Protein AF-A0A364XXZ8-F1 (afdb_monomer)
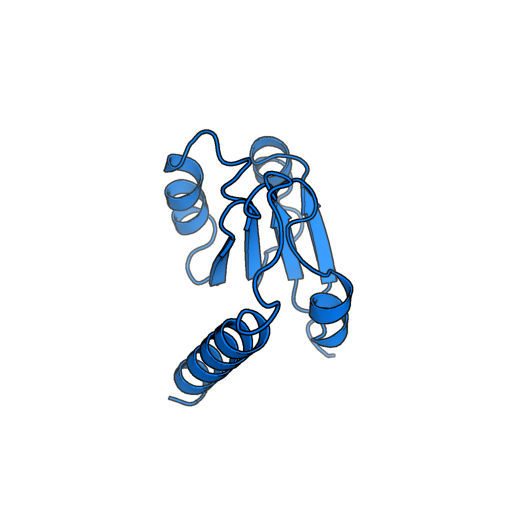
Sequence (109 aa):
MSDVKVAWIIGTNPVSQRRIRERGYKIRLFKSDRQMMNSFDEYPDLIIFSEAEIKDFTILFKIREFFPGVVILSLPPEPVEVKSTVQVLKPLAESMDRLIDAIRKIEDE

Foldseek 3Di:
DPDQAEEEEEADCLDDPVVCVVVRYDYDYHNHLVRVVVDPPDQHQEYEYEPVRCPDPCSVVVCCVVRPPHHYHYDYHDPPPPPDDDDDDDDPVVVVVVVVVVVVVVVVD

Nearest PDB structures (foldseek):
  5knb-assembly1_H  TM=5.007E-01  e=1.328E-02  Enterococcus hirae ATCC 9790
  7vw7-assembly1_H  TM=4.378E-01  e=4.080E-02  Enterococcus hirae
  2j9r-assembly1_A  TM=4.862E-01  e=3.376E-01  Bacillus anthra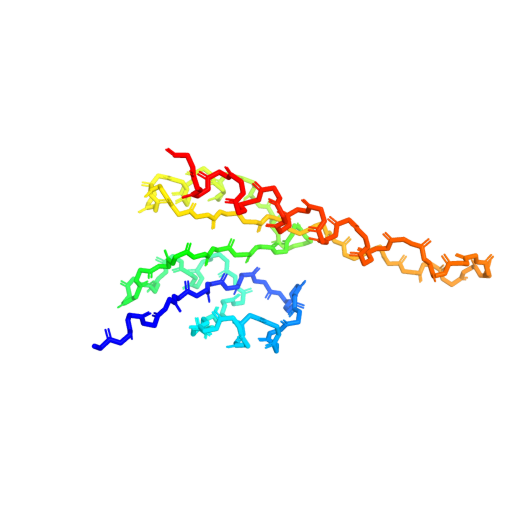cis str. Sterne
  6ac6-assembly2_A  TM=4.034E-01  e=3.852E-01  Mycolicibacterium smegmatis MC2 155
  2ja1-assembly1_A  TM=4.353E-01  e=3.187E+00  Bacillus cereus

Organism: NCBI:txid2059302

Radius of gyration: 15.6 Å; Cα contacts (8 Å, |Δi|>4): 115; chains: 1; bounding box: 39×39×35 Å

Secondary structure (DSSP, 8-state):
-----EEEEESS--S-HHHHHHTTPEEEEESSHHHHTT--SS--SEEEEETTT-S-THHHHHHHHHSTT-EEEEEPPPP-----------SHHHHHHHHHHHHHHHH--

Solvent-accessible surface area (backbone atoms only — not comparable to full-atom values): 6828 Å² total; per-residue (Å²): 131,83,83,70,42,29,31,36,36,36,31,85,77,76,61,71,62,64,62,47,42,76,71,54,31,48,79,45,82,22,85,34,70,73,57,45,79,72,55,79,92,64,81,58,56,32,38,36,37,29,51,73,66,56,87,54,75,65,54,60,55,52,47,48,69,78,41,69,92,43,49,74,45,80,36,76,56,77,77,79,79,70,92,69,81,88,82,78,98,74,68,71,68,63,58,52,54,54,53,54,54,54,53,52,62,66,74,77,111

Mean predicted aligned error: 13.55 Å

Structure (mmCIF, N/CA/C/O backbone):
data_AF-A0A364XXZ8-F1
#
_entry.id   AF-A0A364XXZ8-F1
#
loop_
_atom_site.group_PDB
_atom_site.id
_atom_site.type_symbol
_atom_site.label_atom_id
_atom_site.label_alt_id
_atom_site.label_comp_id
_atom_site.label_asym_id
_atom_site.label_entity_id
_atom_site.label_seq_id
_atom_site.pdbx_PDB_ins_code
_atom_site.Cartn_x
_atom_site.Cartn_y
_atom_site.Cartn_z
_atom_site.occupancy
_atom_site.B_iso_or_equiv
_atom_site.auth_seq_id
_atom_site.auth_comp_id
_atom_site.auth_asym_id
_atom_site.auth_atom_id
_atom_site.pdbx_PDB_model_num
ATOM 1 N N . MET A 1 1 ? -16.819 1.334 19.080 1.00 42.59 1 MET A N 1
ATOM 2 C CA . MET A 1 1 ? -16.802 0.882 17.675 1.00 42.59 1 MET A CA 1
ATOM 3 C C . MET A 1 1 ? -15.356 0.935 17.243 1.00 42.59 1 MET A C 1
ATOM 5 O O . MET A 1 1 ? -14.783 2.009 17.312 1.00 42.59 1 MET A O 1
ATOM 9 N N . SER A 1 2 ? -14.731 -0.206 16.964 1.00 53.84 2 SER A N 1
ATOM 10 C CA . SER A 1 2 ? -13.337 -0.217 16.518 1.00 53.84 2 SER A CA 1
ATOM 11 C C . SER A 1 2 ? -13.304 0.299 15.085 1.00 53.84 2 SER A C 1
ATOM 13 O O . SER A 1 2 ? -13.896 -0.342 14.217 1.00 53.84 2 SER A O 1
ATOM 15 N N . ASP A 1 3 ? -12.680 1.454 14.857 1.00 71.38 3 ASP A N 1
ATOM 16 C CA . ASP A 1 3 ? -12.418 1.938 13.502 1.00 71.38 3 ASP A CA 1
ATOM 17 C C . ASP A 1 3 ? -11.582 0.883 12.779 1.00 71.38 3 ASP A C 1
ATOM 19 O O . ASP A 1 3 ? -10.476 0.529 13.200 1.00 71.38 3 ASP A O 1
ATOM 23 N N . VAL A 1 4 ? -12.164 0.290 11.741 1.00 81.38 4 VAL A N 1
ATOM 24 C CA . VAL A 1 4 ? -11.488 -0.732 10.949 1.00 81.38 4 VAL A CA 1
ATOM 25 C C . VAL A 1 4 ? -10.544 -0.004 10.007 1.00 81.38 4 VAL A C 1
ATOM 27 O O . VAL A 1 4 ? -10.996 0.588 9.029 1.00 81.38 4 VAL A O 1
ATOM 30 N N . LYS A 1 5 ? -9.242 -0.075 10.295 1.00 87.88 5 LYS A N 1
ATOM 31 C CA . LYS A 1 5 ? -8.211 0.533 9.451 1.00 87.88 5 LYS A CA 1
ATOM 32 C C . LYS A 1 5 ? -8.238 -0.063 8.043 1.00 87.88 5 LYS A C 1
ATOM 34 O O . LYS A 1 5 ? -8.484 -1.260 7.872 1.00 87.88 5 LYS A O 1
ATOM 39 N N . VAL A 1 6 ? -7.956 0.732 7.022 1.00 89.62 6 VAL A N 1
ATOM 40 C CA . VAL A 1 6 ? -7.996 0.323 5.615 1.00 89.62 6 VAL A CA 1
ATOM 41 C C . VAL A 1 6 ? -6.582 0.270 5.043 1.00 89.62 6 VAL A C 1
ATOM 43 O O . VAL A 1 6 ? -5.842 1.248 5.062 1.00 89.62 6 VAL A O 1
ATOM 46 N N . ALA A 1 7 ? -6.206 -0.890 4.507 1.00 89.06 7 ALA A N 1
ATOM 47 C CA . ALA A 1 7 ? -4.951 -1.100 3.799 1.00 89.06 7 ALA A CA 1
ATOM 48 C C . ALA A 1 7 ? -5.209 -1.254 2.298 1.00 89.06 7 ALA A C 1
ATOM 50 O O . ALA A 1 7 ? -5.897 -2.181 1.856 1.00 89.06 7 ALA A O 1
ATOM 51 N N . TRP A 1 8 ? -4.631 -0.364 1.504 1.00 89.44 8 TRP A N 1
ATOM 52 C CA . TRP A 1 8 ? -4.624 -0.443 0.051 1.00 89.44 8 TRP A CA 1
ATOM 53 C C . TRP A 1 8 ? -3.378 -1.177 -0.419 1.00 89.44 8 TRP A C 1
ATOM 55 O O . TRP A 1 8 ? -2.264 -0.848 -0.029 1.00 89.44 8 TRP A O 1
ATOM 65 N N . ILE A 1 9 ? -3.562 -2.179 -1.268 1.00 87.00 9 ILE A N 1
ATOM 66 C CA . ILE A 1 9 ? -2.477 -2.934 -1.886 1.00 87.00 9 ILE A CA 1
ATOM 67 C C . ILE A 1 9 ? -2.579 -2.727 -3.387 1.00 87.00 9 ILE A C 1
ATOM 69 O O . ILE A 1 9 ? -3.602 -3.052 -3.996 1.00 87.00 9 ILE A O 1
ATOM 73 N N . ILE A 1 10 ? -1.525 -2.177 -3.974 1.00 83.62 10 ILE A N 1
ATOM 74 C CA . ILE A 1 10 ? -1.486 -1.785 -5.378 1.00 83.62 10 ILE A CA 1
ATOM 75 C C . ILE A 1 10 ? -0.433 -2.637 -6.089 1.00 83.62 10 ILE A C 1
ATOM 77 O O . ILE A 1 10 ? 0.756 -2.600 -5.764 1.00 83.62 10 ILE A O 1
ATOM 81 N N . GLY A 1 11 ? -0.914 -3.418 -7.054 1.00 75.94 11 GLY A N 1
ATOM 82 C CA . GLY A 1 11 ? -0.144 -4.340 -7.884 1.00 75.94 11 GLY A CA 1
ATOM 83 C C . GLY A 1 11 ? -0.397 -5.826 -7.592 1.00 75.94 11 GLY A C 1
ATOM 84 O O . GLY A 1 11 ? -1.234 -6.184 -6.752 1.00 75.94 11 GLY A O 1
ATOM 85 N N . THR A 1 12 ? 0.296 -6.724 -8.300 1.00 67.19 12 THR A N 1
ATOM 86 C CA . THR A 1 12 ? 0.181 -8.175 -8.091 1.00 67.19 12 THR A CA 1
ATOM 87 C C . THR A 1 12 ? 0.780 -8.604 -6.754 1.00 67.19 12 THR A C 1
ATOM 89 O O . THR A 1 12 ? 1.984 -8.672 -6.549 1.00 67.19 12 THR A O 1
ATOM 92 N N . ASN A 1 13 ? -0.141 -8.858 -5.824 1.00 64.81 13 ASN A N 1
ATOM 93 C CA . ASN A 1 13 ? 0.001 -9.520 -4.526 1.00 64.81 13 ASN A CA 1
ATOM 94 C C . ASN A 1 13 ? 1.389 -9.449 -3.837 1.00 64.81 13 ASN A C 1
ATOM 96 O O . ASN A 1 13 ? 1.961 -10.491 -3.522 1.00 64.81 13 ASN A O 1
ATOM 100 N N . PRO A 1 14 ? 1.901 -8.244 -3.527 1.00 60.81 14 PRO A N 1
ATOM 101 C CA . PRO A 1 14 ? 3.251 -8.061 -2.992 1.00 60.81 14 PRO A CA 1
ATOM 102 C C . PRO A 1 14 ? 3.416 -8.466 -1.516 1.00 60.81 14 PRO A C 1
ATOM 104 O O . PRO A 1 14 ? 4.524 -8.431 -0.992 1.00 60.81 14 PRO A O 1
ATOM 107 N N . VAL A 1 15 ? 2.333 -8.824 -0.805 1.00 66.44 15 VAL A N 1
ATOM 108 C CA . VAL A 1 15 ? 2.373 -9.128 0.640 1.00 66.44 15 VAL A CA 1
ATOM 109 C C . VAL A 1 15 ? 1.387 -10.218 1.026 1.00 66.44 15 VAL A C 1
ATOM 111 O O . VAL A 1 15 ? 0.284 -10.319 0.489 1.00 66.44 15 VAL A O 1
ATOM 114 N N . SER A 1 16 ? 1.741 -10.971 2.069 1.00 72.75 16 SER A N 1
ATOM 115 C CA . SER A 1 16 ? 0.816 -11.836 2.799 1.00 72.75 16 SER A CA 1
ATOM 116 C C . SER A 1 16 ? -0.377 -11.049 3.362 1.00 72.75 16 SER A C 1
ATOM 118 O O . SER A 1 16 ? -0.338 -10.506 4.469 1.00 72.75 16 SER A O 1
ATOM 120 N N . GLN A 1 17 ? -1.483 -11.047 2.613 1.00 79.94 17 GLN A N 1
ATOM 121 C CA . GLN A 1 17 ? -2.769 -10.458 3.010 1.00 79.94 17 GLN A CA 1
ATOM 122 C C . GLN A 1 17 ? -3.263 -10.973 4.369 1.00 79.94 17 GLN A C 1
ATOM 124 O O . GLN A 1 17 ? -3.980 -10.280 5.085 1.00 79.94 17 GLN A O 1
ATOM 129 N N . ARG A 1 18 ? -2.875 -12.198 4.739 1.00 78.38 18 ARG A N 1
ATOM 130 C CA . ARG A 1 18 ? -3.229 -12.807 6.021 1.00 78.38 18 ARG A CA 1
ATOM 131 C C . ARG A 1 18 ? -2.726 -11.973 7.200 1.00 78.38 18 ARG A C 1
ATOM 133 O O . ARG A 1 18 ? -3.517 -11.650 8.078 1.00 78.38 18 ARG A O 1
ATOM 140 N N . ARG A 1 19 ? -1.455 -11.562 7.176 1.00 78.06 19 ARG A N 1
ATOM 141 C CA . ARG A 1 19 ? -0.840 -10.781 8.263 1.00 78.06 19 ARG A CA 1
ATOM 142 C C . ARG A 1 19 ? -1.472 -9.399 8.413 1.00 78.06 19 ARG A C 1
ATOM 144 O O . ARG A 1 19 ? -1.649 -8.921 9.525 1.00 78.06 19 ARG A O 1
ATOM 151 N N . ILE A 1 20 ? -1.842 -8.773 7.297 1.00 82.69 20 ILE A N 1
ATOM 152 C CA . ILE A 1 20 ? -2.501 -7.460 7.290 1.00 82.69 20 ILE A CA 1
ATOM 153 C C . ILE A 1 20 ? -3.902 -7.564 7.921 1.00 82.69 20 ILE A C 1
ATOM 155 O O . ILE A 1 20 ? -4.250 -6.759 8.783 1.00 82.69 20 ILE A O 1
ATOM 159 N N . ARG A 1 21 ? -4.674 -8.609 7.585 1.00 84.19 21 ARG A N 1
ATOM 160 C CA . ARG A 1 21 ? -5.983 -8.869 8.215 1.00 84.19 21 ARG A CA 1
ATOM 161 C C . ARG A 1 21 ? -5.867 -9.189 9.706 1.00 84.19 21 ARG A C 1
ATOM 163 O O . ARG A 1 21 ? -6.659 -8.682 10.489 1.00 84.19 21 ARG A O 1
ATOM 170 N N . GLU A 1 22 ? -4.874 -9.986 10.107 1.00 84.88 22 GLU A N 1
ATOM 171 C CA . GLU A 1 22 ? -4.603 -10.312 11.521 1.00 84.88 22 GLU A CA 1
ATOM 172 C C . GLU A 1 22 ? -4.273 -9.062 12.360 1.00 84.88 22 GLU A C 1
ATOM 174 O O . GLU A 1 22 ? -4.504 -9.048 13.566 1.00 84.88 22 GLU A O 1
ATOM 179 N N . ARG A 1 23 ? -3.792 -7.986 11.725 1.00 82.19 23 ARG A N 1
ATOM 180 C CA . ARG A 1 23 ? -3.537 -6.679 12.352 1.00 82.19 23 ARG A CA 1
ATOM 181 C C . ARG A 1 23 ? -4.768 -5.763 12.397 1.00 82.19 23 ARG A C 1
ATOM 183 O O . ARG A 1 23 ? -4.643 -4.621 12.825 1.00 82.19 23 ARG A O 1
ATOM 190 N N . GLY A 1 24 ? -5.937 -6.242 11.970 1.00 86.75 24 GLY A N 1
ATOM 191 C CA . GLY A 1 24 ? -7.194 -5.491 12.011 1.00 86.75 24 GLY A CA 1
ATOM 192 C C . GLY A 1 24 ? -7.457 -4.612 10.788 1.00 86.75 24 GLY A C 1
ATOM 193 O O . GLY A 1 24 ? -8.389 -3.813 10.820 1.00 86.75 24 GLY A O 1
ATOM 194 N N . TYR A 1 25 ? -6.678 -4.759 9.710 1.00 87.31 25 TYR A N 1
ATOM 195 C CA . TYR A 1 25 ? -6.892 -3.985 8.490 1.00 87.31 25 TYR A CA 1
ATOM 196 C C . TYR A 1 25 ? -7.881 -4.666 7.538 1.00 87.31 25 TYR A C 1
ATOM 198 O O . TYR A 1 25 ? -7.769 -5.855 7.214 1.00 87.31 25 TYR A O 1
ATOM 206 N N . LYS A 1 26 ? -8.801 -3.874 6.990 1.00 89.75 26 LYS A N 1
ATOM 207 C CA . LYS A 1 26 ? -9.574 -4.210 5.795 1.00 89.75 26 LYS A CA 1
ATOM 208 C C . LYS A 1 26 ? -8.704 -3.987 4.56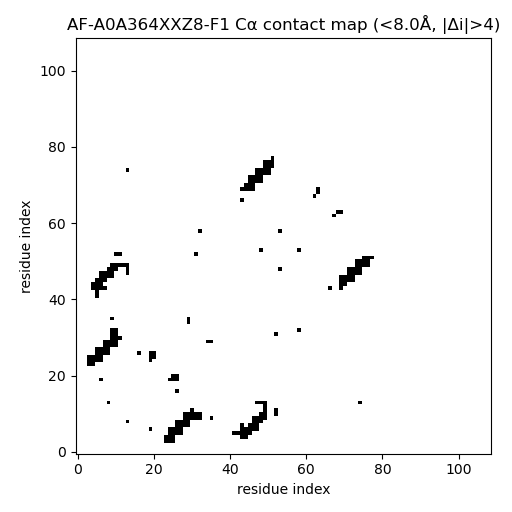4 1.00 89.75 26 LYS A C 1
ATOM 210 O O . LYS A 1 26 ? -8.128 -2.922 4.392 1.00 89.75 26 LYS A O 1
ATOM 215 N N . ILE A 1 27 ? -8.624 -4.986 3.691 1.00 87.81 27 ILE A N 1
ATOM 216 C CA . ILE A 1 27 ? -7.759 -4.930 2.506 1.00 87.81 27 ILE A CA 1
ATOM 217 C C . ILE A 1 27 ? -8.558 -4.528 1.271 1.00 87.81 27 ILE A C 1
ATOM 219 O O . ILE A 1 27 ? -9.577 -5.152 0.961 1.00 87.81 27 ILE A O 1
ATOM 223 N N . ARG A 1 28 ? -8.036 -3.559 0.517 1.00 87.25 28 ARG A N 1
ATOM 224 C CA . ARG A 1 28 ? -8.457 -3.232 -0.849 1.00 87.25 28 ARG A CA 1
ATOM 225 C C . ARG A 1 28 ? -7.319 -3.523 -1.816 1.00 87.25 28 ARG A C 1
ATOM 227 O O . ARG A 1 28 ? -6.193 -3.094 -1.598 1.00 87.25 28 ARG A O 1
ATOM 234 N N . LEU A 1 29 ? -7.621 -4.282 -2.865 1.00 85.62 29 LEU A N 1
ATOM 235 C CA . LEU A 1 29 ? -6.656 -4.657 -3.892 1.00 85.62 29 LEU A CA 1
ATOM 236 C C . LEU A 1 29 ? -6.922 -3.841 -5.151 1.00 85.62 29 LEU A C 1
ATOM 238 O O . LEU A 1 29 ? -8.035 -3.868 -5.677 1.00 85.62 29 LEU A O 1
ATOM 242 N N . PHE A 1 30 ? -5.887 -3.197 -5.669 1.00 84.38 30 PHE A N 1
ATOM 243 C CA . PHE A 1 30 ? -5.923 -2.490 -6.938 1.00 84.38 30 PHE A CA 1
ATOM 244 C C . PHE A 1 30 ? -4.912 -3.122 -7.881 1.00 84.38 30 PHE A C 1
ATOM 246 O O . PHE A 1 30 ? -3.735 -3.247 -7.555 1.00 84.38 30 PHE A O 1
ATOM 253 N N . LYS A 1 31 ? -5.359 -3.517 -9.075 1.00 76.19 31 LYS A N 1
ATOM 254 C CA . LYS A 1 31 ? -4.468 -4.133 -10.073 1.00 76.19 31 LYS A CA 1
ATOM 255 C C . LYS A 1 31 ? -3.507 -3.130 -10.712 1.00 76.19 31 LYS A C 1
ATOM 257 O O . LYS A 1 31 ? -2.579 -3.529 -11.396 1.00 76.19 31 LYS A O 1
ATOM 262 N N . SER A 1 32 ? -3.786 -1.837 -10.570 1.00 73.38 32 SER A N 1
ATOM 263 C CA . SER A 1 32 ? -2.955 -0.751 -11.083 1.00 73.38 32 SER A CA 1
ATOM 264 C C . SER A 1 32 ? -3.220 0.525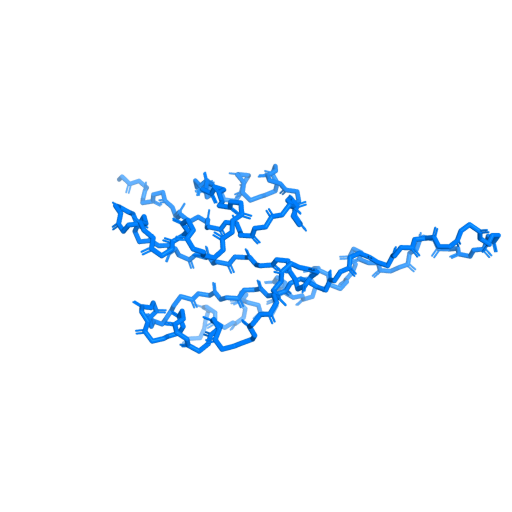 -10.297 1.00 73.38 32 SER A C 1
ATOM 266 O O . SER A 1 32 ? -4.295 0.705 -9.718 1.00 73.38 32 SER A O 1
ATOM 268 N N . ASP A 1 33 ? -2.256 1.431 -10.352 1.00 72.19 33 ASP A N 1
ATOM 269 C CA . ASP A 1 33 ? -2.359 2.812 -9.898 1.00 72.19 33 ASP A CA 1
ATOM 270 C C . ASP A 1 33 ? -3.586 3.540 -10.474 1.00 72.19 33 ASP A C 1
ATOM 272 O O . ASP A 1 33 ? -4.309 4.212 -9.744 1.00 72.19 33 ASP A O 1
ATOM 276 N N . ARG A 1 34 ? -3.901 3.338 -11.760 1.00 73.81 34 ARG A N 1
ATOM 277 C CA . ARG A 1 34 ? -5.083 3.942 -12.399 1.00 73.81 34 ARG A CA 1
ATOM 278 C C . ARG A 1 34 ? -6.402 3.494 -11.781 1.00 73.81 34 ARG A C 1
ATOM 280 O O . ARG A 1 34 ? -7.330 4.287 -11.701 1.00 73.81 34 ARG A O 1
ATOM 287 N N . GLN A 1 35 ? -6.508 2.226 -11.381 1.00 73.75 35 GLN A N 1
ATOM 288 C CA . GLN A 1 35 ? -7.714 1.738 -10.702 1.00 73.75 35 GLN A CA 1
ATOM 289 C C . GLN A 1 35 ? -7.847 2.341 -9.307 1.00 73.75 35 GLN A C 1
ATOM 291 O O . GLN A 1 35 ? -8.954 2.680 -8.905 1.00 73.75 35 GLN A O 1
ATOM 296 N N . MET A 1 36 ? -6.727 2.501 -8.603 1.00 77.19 36 MET A N 1
ATOM 297 C CA . MET A 1 36 ? -6.701 3.145 -7.294 1.00 77.19 36 MET A CA 1
ATOM 298 C C . MET A 1 36 ? -7.144 4.610 -7.377 1.00 77.19 36 MET A C 1
ATOM 300 O O . MET A 1 36 ? -8.036 5.008 -6.638 1.00 77.19 36 MET A O 1
ATOM 304 N N . MET A 1 37 ? -6.639 5.372 -8.352 1.00 71.69 37 MET A N 1
ATOM 305 C CA . MET A 1 37 ? -7.014 6.783 -8.543 1.00 71.69 37 MET A CA 1
ATOM 306 C C . MET A 1 37 ? -8.492 7.003 -8.895 1.00 71.69 37 MET A C 1
ATOM 308 O O . MET A 1 37 ? -8.948 8.136 -8.873 1.00 71.69 37 MET A O 1
ATOM 312 N N . ASN A 1 38 ? -9.244 5.955 -9.241 1.00 70.94 38 ASN A N 1
ATOM 313 C CA . ASN A 1 38 ? -10.679 6.049 -9.518 1.00 70.94 38 ASN A CA 1
ATOM 314 C C . ASN A 1 38 ? -11.547 5.602 -8.331 1.00 70.94 38 ASN A C 1
ATOM 316 O O . ASN A 1 38 ? -12.771 5.645 -8.429 1.00 70.94 38 ASN A O 1
ATOM 320 N N . SER A 1 39 ? -10.940 5.153 -7.229 1.00 67.69 39 SER A N 1
ATOM 321 C CA . SER A 1 39 ? -11.640 4.610 -6.066 1.00 67.69 39 SER A CA 1
ATOM 322 C C . SER A 1 39 ? -11.390 5.513 -4.858 1.00 67.69 39 SER A C 1
ATOM 324 O O . SER A 1 39 ? -10.438 5.314 -4.115 1.00 67.69 39 SER A O 1
ATOM 326 N N . PHE A 1 40 ? -12.255 6.510 -4.657 1.00 65.38 40 PHE A N 1
ATOM 327 C CA . PHE A 1 40 ? -12.180 7.447 -3.522 1.00 65.38 40 PHE A CA 1
ATOM 328 C C . PHE A 1 40 ? -13.183 7.140 -2.403 1.00 65.38 40 PHE A C 1
ATOM 330 O O . PHE A 1 40 ? -13.331 7.924 -1.471 1.00 65.38 40 PHE A O 1
ATOM 337 N N . ASP A 1 41 ? -13.878 6.004 -2.482 1.00 70.56 41 ASP A N 1
ATOM 338 C CA . ASP A 1 41 ? -14.978 5.691 -1.562 1.00 70.56 41 ASP A CA 1
ATOM 339 C C . ASP A 1 41 ? -14.510 5.382 -0.126 1.00 70.56 41 ASP A C 1
ATOM 341 O O . ASP A 1 41 ? -15.308 5.429 0.807 1.00 70.56 41 ASP A O 1
ATOM 345 N N . GLU A 1 42 ? -13.228 5.054 0.072 1.00 76.44 42 GLU A N 1
ATOM 346 C CA . GLU A 1 42 ? -12.633 4.751 1.381 1.00 76.44 42 GLU A CA 1
ATOM 347 C C . GLU A 1 42 ? -11.245 5.392 1.487 1.00 76.44 42 GLU A C 1
ATOM 349 O O . GLU A 1 42 ? -10.417 5.204 0.604 1.00 76.44 42 GLU A O 1
ATOM 354 N N . TYR A 1 43 ? -10.959 6.111 2.573 1.00 83.75 43 TYR A N 1
ATOM 355 C CA . TYR A 1 43 ? -9.626 6.674 2.810 1.00 83.75 43 TYR A CA 1
ATOM 356 C C . TYR A 1 43 ? -8.685 5.586 3.370 1.00 83.75 43 TY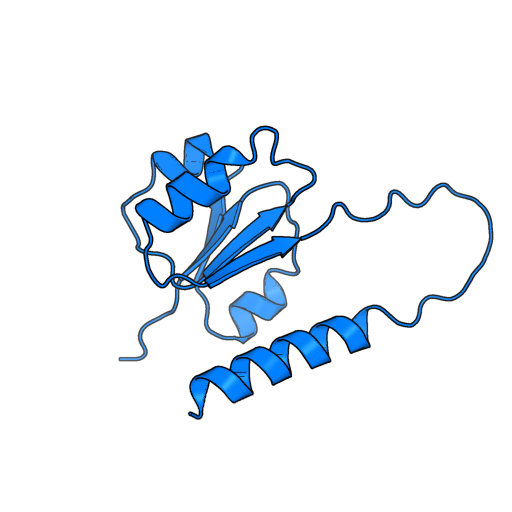R A C 1
ATOM 358 O O . TYR A 1 43 ? -9.079 4.890 4.308 1.00 83.75 43 TYR A O 1
ATOM 366 N N . PRO A 1 44 ? -7.477 5.382 2.812 1.00 87.94 44 PRO A N 1
ATOM 367 C CA . PRO A 1 44 ? -6.528 4.400 3.328 1.00 87.94 44 PRO A CA 1
ATOM 368 C C . PRO A 1 44 ? -5.772 4.910 4.560 1.00 87.94 44 PRO A C 1
ATOM 370 O O . PRO A 1 44 ? -5.319 6.047 4.589 1.00 87.94 44 PRO A O 1
ATOM 373 N N . ASP A 1 45 ? -5.531 4.031 5.530 1.00 87.75 45 ASP A N 1
ATOM 374 C CA . ASP A 1 45 ? -4.571 4.249 6.624 1.00 87.75 45 ASP A CA 1
ATOM 375 C C . ASP A 1 45 ? -3.159 3.785 6.241 1.00 87.75 45 ASP A C 1
ATOM 377 O O . ASP A 1 45 ? -2.152 4.262 6.765 1.00 87.75 45 ASP A O 1
ATOM 381 N N . LEU A 1 46 ? -3.087 2.822 5.321 1.00 86.88 46 LEU A N 1
ATOM 382 C CA . LEU A 1 46 ? -1.855 2.204 4.859 1.00 86.88 46 LEU A CA 1
ATOM 383 C C . LEU A 1 46 ? -1.945 1.948 3.360 1.00 86.88 46 LEU A C 1
ATOM 385 O O . LEU A 1 46 ? -2.922 1.368 2.886 1.00 86.88 46 LEU A O 1
ATOM 389 N N . ILE A 1 47 ? -0.899 2.302 2.620 1.00 87.62 47 ILE A N 1
ATOM 390 C CA . ILE A 1 47 ? -0.789 1.972 1.203 1.00 87.62 47 ILE A CA 1
ATOM 391 C C . ILE A 1 47 ? 0.495 1.188 0.957 1.00 87.62 47 ILE A C 1
ATOM 393 O O . ILE A 1 47 ? 1.582 1.599 1.354 1.00 87.62 47 ILE A O 1
ATOM 397 N N . ILE A 1 48 ? 0.362 0.047 0.292 1.00 86.38 48 ILE A N 1
ATOM 398 C CA . ILE A 1 48 ? 1.454 -0.861 -0.035 1.00 86.38 48 ILE A CA 1
ATOM 399 C C . ILE A 1 48 ? 1.561 -0.998 -1.553 1.00 86.38 48 ILE A C 1
ATOM 401 O O . ILE A 1 48 ? 0.577 -1.330 -2.219 1.00 86.38 48 ILE A O 1
ATOM 405 N N . PHE A 1 49 ? 2.768 -0.820 -2.085 1.00 82.69 49 PHE A N 1
ATOM 406 C CA . PHE A 1 49 ? 3.063 -0.932 -3.511 1.00 82.69 49 PHE A CA 1
ATOM 407 C C . PHE A 1 49 ? 4.085 -2.015 -3.808 1.00 82.69 49 PHE A C 1
ATOM 409 O O . PHE A 1 49 ? 5.072 -2.152 -3.091 1.00 82.69 49 PHE A O 1
ATOM 416 N N . SER A 1 50 ? 3.890 -2.706 -4.928 1.00 77.75 50 SER A N 1
ATOM 417 C CA . SER A 1 50 ? 4.946 -3.490 -5.569 1.00 77.75 50 SER A CA 1
ATOM 418 C C . SER A 1 50 ? 5.778 -2.591 -6.487 1.00 77.75 50 SER A C 1
ATOM 420 O O . SER A 1 50 ? 5.269 -2.122 -7.507 1.00 77.75 50 SER A O 1
ATOM 422 N N . GLU A 1 51 ? 7.056 -2.364 -6.179 1.00 72.50 51 GLU A N 1
ATOM 423 C CA . GLU A 1 51 ? 7.969 -1.618 -7.062 1.00 72.50 51 GLU A CA 1
ATOM 424 C C . GLU A 1 51 ? 8.131 -2.298 -8.426 1.00 72.50 51 GLU A C 1
ATOM 426 O O . GLU A 1 51 ? 8.340 -1.616 -9.425 1.00 72.50 51 GLU A O 1
ATOM 431 N N . ALA A 1 52 ? 7.939 -3.621 -8.496 1.00 68.38 52 ALA A N 1
ATOM 432 C CA . ALA A 1 52 ? 7.948 -4.387 -9.743 1.00 68.38 52 ALA A CA 1
ATOM 433 C C . ALA A 1 52 ? 6.925 -3.884 -10.779 1.00 68.38 52 ALA A C 1
ATOM 435 O O . ALA A 1 52 ? 7.099 -4.089 -11.980 1.00 68.38 52 ALA A O 1
ATOM 436 N N . GLU A 1 53 ? 5.842 -3.252 -10.320 1.00 67.44 53 GLU A N 1
ATOM 437 C CA . GLU A 1 53 ? 4.725 -2.828 -11.166 1.00 67.44 53 GLU A CA 1
ATOM 438 C C . GLU A 1 53 ? 4.569 -1.310 -11.262 1.00 67.44 53 GLU A C 1
ATOM 440 O O . GLU A 1 53 ? 3.780 -0.819 -12.076 1.00 67.44 53 GLU A O 1
ATOM 445 N N . ILE A 1 54 ? 5.351 -0.554 -10.488 1.00 66.50 54 ILE A N 1
ATOM 446 C CA . ILE A 1 54 ? 5.405 0.900 -10.608 1.00 66.50 54 ILE A CA 1
ATOM 447 C C . ILE A 1 54 ? 6.236 1.245 -11.845 1.00 66.50 54 ILE A C 1
ATOM 449 O O . ILE A 1 54 ? 7.462 1.278 -11.823 1.00 66.50 54 ILE A O 1
ATOM 453 N N . LYS A 1 55 ? 5.546 1.531 -12.952 1.00 66.94 55 LYS A N 1
ATOM 454 C CA . LYS A 1 55 ? 6.178 2.052 -14.178 1.00 66.94 55 LYS A CA 1
ATOM 455 C C . LYS A 1 55 ? 6.513 3.539 -14.087 1.00 66.94 55 LYS A C 1
ATOM 457 O O . LYS A 1 55 ? 7.351 4.022 -14.841 1.00 66.94 55 LYS A O 1
ATOM 462 N N . ASP A 1 56 ? 5.835 4.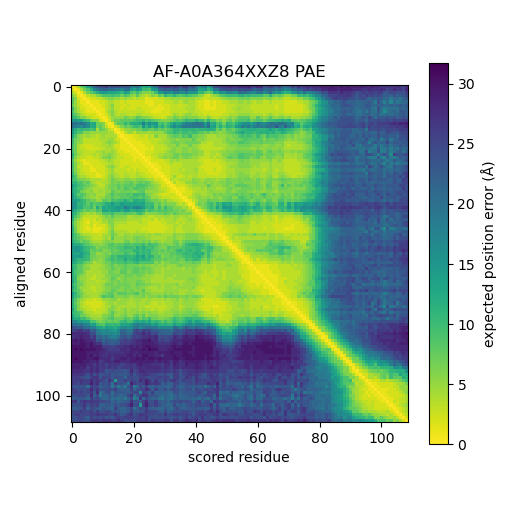254 -13.195 1.00 72.75 56 ASP A N 1
ATOM 463 C CA . ASP A 1 56 ? 5.942 5.698 -13.038 1.00 72.75 56 ASP A CA 1
ATOM 464 C C . ASP A 1 56 ? 6.079 6.055 -11.555 1.00 72.75 56 ASP A C 1
ATOM 466 O O . ASP A 1 56 ? 5.104 6.065 -10.805 1.00 72.75 56 ASP A O 1
ATOM 470 N N . PHE A 1 57 ? 7.302 6.371 -11.131 1.00 71.81 57 PHE A N 1
ATOM 471 C CA . PHE A 1 57 ? 7.598 6.768 -9.753 1.00 71.81 57 PHE A CA 1
ATOM 472 C C . PHE A 1 57 ? 6.948 8.100 -9.350 1.00 71.81 57 PHE A C 1
ATOM 474 O O . PHE A 1 57 ? 6.837 8.380 -8.155 1.00 71.81 57 PHE A O 1
ATOM 481 N N . THR A 1 58 ? 6.449 8.904 -10.301 1.00 78.69 58 THR A N 1
ATOM 482 C CA . THR A 1 58 ? 5.690 10.123 -9.971 1.00 78.69 58 THR A CA 1
ATOM 483 C C . THR A 1 58 ? 4.389 9.812 -9.235 1.00 78.69 58 THR A C 1
ATOM 485 O O . THR A 1 58 ? 3.856 10.671 -8.530 1.00 78.69 58 THR A O 1
ATOM 488 N N . ILE A 1 59 ? 3.902 8.570 -9.321 1.00 77.44 59 ILE A N 1
ATOM 489 C CA . ILE A 1 59 ? 2.714 8.125 -8.600 1.00 77.44 59 ILE A CA 1
ATOM 490 C C . ILE A 1 59 ? 2.876 8.251 -7.081 1.00 77.44 59 ILE A C 1
ATOM 492 O O . ILE A 1 59 ? 1.928 8.630 -6.403 1.00 77.44 59 ILE A O 1
ATOM 496 N N . LEU A 1 60 ? 4.078 8.025 -6.541 1.00 76.69 60 LEU A N 1
ATOM 497 C CA . LEU A 1 60 ? 4.337 8.141 -5.103 1.00 76.69 60 LEU A CA 1
ATOM 498 C C . LEU A 1 60 ? 4.184 9.588 -4.620 1.00 76.69 60 LEU A C 1
ATOM 500 O O . LEU A 1 60 ? 3.660 9.819 -3.531 1.00 76.69 60 LEU A O 1
ATOM 504 N N . PHE A 1 61 ? 4.591 10.559 -5.443 1.00 80.88 61 PHE A N 1
ATOM 505 C CA . PHE A 1 61 ? 4.404 11.980 -5.151 1.00 80.88 61 PHE A CA 1
ATOM 506 C C . PHE A 1 61 ? 2.924 12.348 -5.156 1.00 80.88 61 PHE A C 1
ATOM 508 O O . PHE A 1 61 ? 2.441 12.906 -4.177 1.00 80.88 61 PHE A O 1
ATOM 515 N N . LYS A 1 62 ? 2.187 11.939 -6.196 1.00 81.06 62 LYS A N 1
ATOM 516 C CA . LYS A 1 62 ? 0.738 12.175 -6.281 1.00 81.06 62 LYS A CA 1
ATOM 517 C C . LYS A 1 62 ? 0.007 11.592 -5.077 1.00 81.06 62 LYS A C 1
ATOM 519 O O . LYS A 1 62 ? -0.856 12.235 -4.504 1.00 81.06 62 LYS A O 1
ATOM 524 N N . ILE A 1 63 ? 0.367 10.385 -4.655 1.00 80.19 63 ILE A N 1
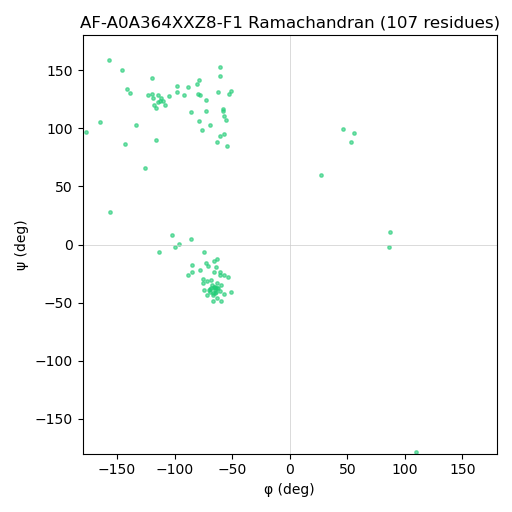ATOM 525 C CA . ILE A 1 63 ? -0.280 9.725 -3.518 1.00 80.19 63 ILE A CA 1
ATOM 526 C C . ILE A 1 63 ? 0.031 10.440 -2.207 1.00 80.19 63 ILE A C 1
ATOM 528 O O . ILE A 1 63 ? -0.868 10.590 -1.390 1.00 80.19 63 ILE A O 1
ATOM 532 N N . ARG A 1 64 ? 1.252 10.956 -2.024 1.00 81.00 64 ARG A N 1
ATOM 533 C CA . ARG A 1 64 ? 1.559 11.831 -0.883 1.00 81.00 64 ARG A CA 1
ATOM 534 C C . ARG A 1 64 ? 0.771 13.141 -0.903 1.00 81.00 64 ARG A C 1
ATOM 536 O O . ARG A 1 64 ? 0.447 13.644 0.166 1.00 81.00 64 ARG A O 1
ATOM 543 N N . GLU A 1 65 ? 0.474 13.684 -2.082 1.00 82.44 65 GLU A N 1
ATOM 544 C CA . GLU A 1 65 ? -0.364 14.882 -2.222 1.00 82.44 65 GLU A CA 1
ATOM 545 C C . GLU A 1 65 ? -1.843 14.596 -1.927 1.00 82.44 65 GLU A C 1
ATOM 547 O O . GLU A 1 65 ? -2.481 15.374 -1.222 1.00 82.44 65 GLU A O 1
ATOM 552 N N . PHE A 1 66 ? -2.389 13.485 -2.433 1.00 81.94 66 PHE A N 1
ATOM 553 C CA . PHE A 1 66 ? -3.794 13.109 -2.229 1.00 81.94 66 PHE A CA 1
ATOM 554 C C . PHE A 1 66 ? -4.080 12.572 -0.826 1.00 81.94 66 PHE A C 1
ATOM 556 O O . PHE A 1 66 ? -5.174 12.779 -0.304 1.00 81.94 66 PHE A O 1
ATOM 563 N N . PHE A 1 67 ? -3.108 11.891 -0.223 1.00 84.12 67 PHE A N 1
ATOM 564 C CA . PHE A 1 67 ? -3.239 11.224 1.068 1.00 84.12 67 PHE A CA 1
ATOM 565 C C . PHE A 1 67 ? -2.147 11.697 2.039 1.00 84.12 67 PHE A C 1
ATOM 567 O O . PHE A 1 67 ? -1.261 10.920 2.421 1.00 84.12 67 PHE A O 1
ATOM 574 N N . PRO A 1 68 ? -2.168 12.981 2.441 1.00 79.50 68 PRO A N 1
ATOM 575 C CA . PRO A 1 68 ? -1.196 13.502 3.389 1.00 79.50 68 PRO A CA 1
ATOM 576 C C . PRO A 1 68 ? -1.339 12.774 4.734 1.00 79.50 68 PRO A C 1
ATOM 578 O O . PRO A 1 68 ? -2.439 12.614 5.258 1.00 79.50 68 PRO A O 1
ATOM 581 N N . GLY A 1 69 ? -0.216 12.309 5.286 1.00 81.12 69 GLY A N 1
ATOM 582 C CA . GLY A 1 69 ? -0.174 11.598 6.572 1.00 81.12 69 GLY A CA 1
ATOM 583 C C . GLY A 1 69 ? -0.428 10.087 6.505 1.00 81.12 69 GLY A C 1
ATOM 584 O O . GLY A 1 69 ? -0.319 9.420 7.529 1.00 81.12 69 GLY A O 1
ATOM 585 N N . VAL A 1 70 ? -0.712 9.526 5.326 1.00 86.31 70 VAL A N 1
ATOM 586 C CA . VAL A 1 70 ? -0.872 8.073 5.157 1.00 86.31 70 VAL A CA 1
ATOM 587 C C . VAL A 1 70 ? 0.485 7.381 5.057 1.00 86.31 70 VAL A C 1
ATOM 589 O O . VAL A 1 70 ? 1.397 7.849 4.370 1.00 86.31 70 VAL A O 1
ATOM 592 N N . VAL A 1 71 ? 0.621 6.233 5.726 1.00 85.19 71 VAL A N 1
ATOM 593 C CA . VAL A 1 71 ? 1.842 5.424 5.662 1.00 85.19 71 VAL A CA 1
ATOM 594 C C . VAL A 1 71 ? 1.921 4.744 4.299 1.00 85.19 71 VAL A C 1
ATOM 596 O O . VAL A 1 71 ? 1.016 4.011 3.900 1.00 85.19 71 VAL A O 1
ATOM 599 N N . ILE A 1 72 ? 3.026 4.969 3.589 1.00 86.12 72 ILE A N 1
ATOM 600 C CA . ILE A 1 72 ? 3.285 4.381 2.274 1.00 86.12 72 ILE A CA 1
ATOM 601 C C . ILE A 1 72 ? 4.476 3.433 2.384 1.00 86.12 72 ILE A C 1
ATOM 603 O O . ILE A 1 72 ? 5.571 3.853 2.757 1.00 86.12 72 ILE A O 1
ATOM 607 N N . LEU A 1 73 ? 4.268 2.168 2.026 1.00 83.00 73 LEU A N 1
ATO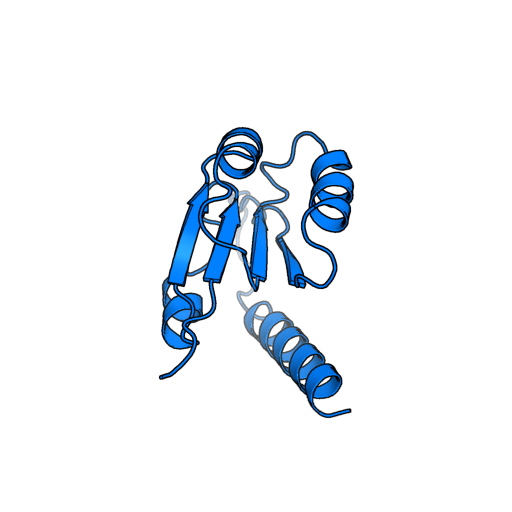M 608 C CA . LEU A 1 73 ? 5.302 1.141 1.960 1.00 83.00 73 LEU A CA 1
ATOM 609 C C . LEU A 1 73 ? 5.517 0.727 0.506 1.00 83.00 73 LEU A C 1
ATOM 611 O O . LEU A 1 73 ? 4.583 0.286 -0.165 1.00 83.00 73 LEU A O 1
ATOM 615 N N . SER A 1 74 ? 6.752 0.840 0.026 1.00 78.19 74 SER A N 1
ATOM 616 C CA . SER A 1 74 ? 7.167 0.235 -1.235 1.00 78.19 74 SER A CA 1
ATOM 617 C C . SER A 1 74 ? 7.869 -1.087 -0.950 1.00 78.19 74 SER A C 1
ATOM 619 O O . SER A 1 74 ? 8.642 -1.215 0.001 1.00 78.19 74 SER A O 1
ATOM 621 N N . LEU A 1 75 ? 7.539 -2.102 -1.738 1.00 77.00 75 LEU A N 1
ATOM 622 C CA . LEU A 1 75 ? 8.151 -3.414 -1.648 1.00 77.00 75 LEU A CA 1
ATOM 623 C C . LEU A 1 75 ? 8.987 -3.636 -2.893 1.00 77.00 75 LEU A C 1
ATOM 625 O O . LEU A 1 75 ? 8.446 -3.514 -3.998 1.00 77.00 75 LEU A O 1
ATOM 629 N N . PRO A 1 76 ? 10.275 -3.969 -2.732 1.00 69.31 76 PRO A N 1
ATOM 630 C CA . PRO A 1 76 ? 11.115 -4.268 -3.871 1.00 69.31 76 PRO A CA 1
ATOM 631 C C . PRO A 1 76 ? 10.537 -5.468 -4.634 1.00 69.31 76 PRO A C 1
ATOM 633 O O . PRO A 1 76 ? 9.868 -6.314 -4.028 1.00 69.31 76 PRO A O 1
ATOM 636 N N . PRO A 1 77 ? 10.789 -5.573 -5.951 1.00 64.75 77 PRO A N 1
ATOM 637 C CA . PRO A 1 77 ? 10.481 -6.791 -6.688 1.00 64.75 77 PRO A CA 1
ATOM 638 C C . PRO A 1 77 ? 11.092 -7.987 -5.952 1.00 64.75 77 PRO A C 1
ATOM 640 O O . PRO A 1 77 ? 12.265 -7.935 -5.571 1.00 64.75 77 PRO A O 1
ATOM 643 N N . GLU A 1 78 ? 10.315 -9.056 -5.742 1.00 63.41 78 GLU A N 1
ATOM 644 C CA . GLU A 1 78 ? 10.900 -10.309 -5.263 1.00 63.41 78 GLU A CA 1
ATOM 645 C C . GLU A 1 78 ? 12.064 -10.663 -6.199 1.00 63.41 78 GLU A C 1
ATOM 647 O O . GLU A 1 78 ? 11.895 -10.601 -7.426 1.00 63.41 78 GLU A O 1
ATOM 652 N N . PRO A 1 79 ? 13.262 -10.970 -5.666 1.00 52.47 79 PRO A N 1
ATOM 653 C CA . PRO A 1 79 ? 14.361 -11.391 -6.508 1.00 52.47 79 PRO A CA 1
ATOM 654 C C . PRO A 1 79 ? 13.878 -12.622 -7.261 1.00 52.47 79 PRO A C 1
ATOM 656 O O . PRO A 1 79 ? 13.548 -13.640 -6.656 1.00 52.47 79 PRO A O 1
ATOM 659 N N . VAL A 1 80 ? 13.792 -12.508 -8.587 1.00 44.31 80 VAL A N 1
ATOM 660 C CA . VAL A 1 80 ? 13.557 -13.657 -9.453 1.00 44.31 80 VAL A CA 1
ATOM 661 C C . VAL A 1 80 ? 14.666 -14.639 -9.109 1.00 44.31 80 VAL A C 1
ATOM 663 O O . VAL A 1 80 ? 15.830 -14.372 -9.409 1.00 44.31 80 VAL A O 1
ATOM 666 N N . GLU A 1 81 ? 14.330 -15.729 -8.417 1.00 41.25 81 GLU A N 1
ATOM 667 C CA . GLU A 1 81 ? 15.267 -16.813 -8.156 1.00 41.25 81 GLU A CA 1
ATOM 668 C C . GLU A 1 81 ? 15.706 -17.359 -9.517 1.00 41.25 81 GLU A C 1
ATOM 670 O O . GLU A 1 81 ? 15.063 -18.217 -10.128 1.00 41.25 81 GLU A O 1
ATOM 675 N N . VAL A 1 82 ? 16.819 -16.833 -10.030 1.00 40.00 82 VAL A N 1
ATOM 676 C CA . VAL A 1 82 ? 17.611 -17.519 -11.037 1.00 40.00 82 VAL A CA 1
ATOM 677 C C . VAL A 1 82 ? 17.961 -18.840 -10.378 1.00 40.00 82 VAL A C 1
ATOM 679 O O . VAL A 1 82 ? 18.689 -18.859 -9.389 1.00 40.00 82 VAL A O 1
ATOM 682 N N . LYS A 1 83 ? 17.384 -19.934 -10.887 1.00 37.94 83 LYS A N 1
ATOM 683 C CA . LYS A 1 83 ? 17.729 -21.307 -10.514 1.00 37.94 83 LYS A CA 1
ATOM 684 C C . LYS A 1 83 ? 19.231 -21.517 -10.712 1.00 37.94 83 LYS A C 1
ATOM 686 O O . LYS A 1 83 ? 19.670 -22.002 -11.746 1.00 37.94 83 LYS A O 1
ATOM 691 N N . SER A 1 84 ? 20.004 -21.145 -9.709 1.00 35.34 84 SER A N 1
ATOM 692 C CA . SER A 1 84 ? 21.405 -21.470 -9.543 1.00 35.34 84 SER A CA 1
ATOM 693 C C . SER A 1 84 ? 21.604 -21.699 -8.056 1.00 35.34 84 SER A C 1
ATOM 695 O O . SER A 1 84 ? 21.885 -20.798 -7.281 1.00 35.34 84 SER A O 1
ATOM 697 N N . THR A 1 85 ? 21.333 -22.946 -7.687 1.00 42.16 85 THR A N 1
ATOM 698 C CA . THR A 1 85 ? 22.123 -23.723 -6.737 1.00 42.16 85 THR A CA 1
ATOM 699 C C . THR A 1 85 ? 22.518 -23.012 -5.437 1.00 42.16 85 THR A C 1
ATOM 701 O O . THR A 1 85 ? 23.546 -22.354 -5.360 1.00 42.16 85 THR A O 1
ATOM 704 N N . VAL A 1 86 ? 21.744 -23.304 -4.385 1.00 44.88 86 VAL A N 1
ATOM 705 C CA . VAL A 1 86 ? 22.185 -23.401 -2.981 1.00 44.88 86 VAL A CA 1
ATOM 706 C C . VAL A 1 86 ? 22.885 -22.156 -2.413 1.00 44.88 86 VAL A C 1
ATOM 708 O O . VAL A 1 86 ? 24.107 -22.058 -2.464 1.00 44.88 86 VAL A O 1
ATOM 711 N N . GLN A 1 87 ? 22.128 -21.296 -1.715 1.00 38.19 87 GLN A N 1
ATOM 712 C CA . GLN A 1 87 ? 22.600 -20.660 -0.473 1.00 38.19 87 GLN A CA 1
ATOM 713 C C . GLN A 1 87 ? 21.460 -20.019 0.350 1.00 38.19 87 GLN A C 1
ATOM 715 O O . GLN A 1 87 ? 20.935 -18.964 0.028 1.00 38.19 87 GLN A O 1
ATOM 720 N N . VAL A 1 88 ? 21.120 -20.712 1.443 1.00 42.94 88 VAL A N 1
ATOM 721 C CA . VAL A 1 88 ? 20.697 -20.196 2.761 1.00 42.94 88 VAL A CA 1
ATOM 722 C C . VAL A 1 88 ? 19.535 -19.183 2.802 1.00 42.94 88 VAL A C 1
ATOM 724 O O . VAL A 1 88 ? 19.708 -17.974 2.923 1.00 42.94 88 VAL A O 1
ATOM 727 N N . LEU A 1 89 ? 18.317 -19.727 2.879 1.00 44.56 89 LEU A N 1
ATOM 728 C CA . LEU A 1 89 ? 17.123 -19.058 3.408 1.00 44.56 89 LEU A CA 1
ATOM 729 C C . LEU A 1 89 ? 17.301 -18.730 4.904 1.00 44.56 89 LEU A C 1
ATOM 731 O O . LEU A 1 89 ? 16.944 -19.535 5.761 1.00 44.56 89 LEU A O 1
ATOM 735 N N . LYS A 1 90 ? 17.876 -17.565 5.214 1.00 51.25 90 LYS A N 1
ATOM 736 C CA . LYS A 1 90 ? 17.759 -16.808 6.482 1.00 51.25 90 LYS A CA 1
ATOM 737 C C . LYS A 1 90 ? 18.556 -15.511 6.287 1.00 51.25 90 LYS A C 1
ATOM 739 O O . LYS A 1 90 ? 19.780 -15.566 6.362 1.00 51.25 90 LYS A O 1
ATOM 744 N N . PRO A 1 91 ? 17.903 -14.382 5.931 1.00 50.09 91 PRO A N 1
ATOM 745 C CA . PRO A 1 91 ? 17.581 -13.387 6.965 1.00 50.09 91 PRO A CA 1
ATOM 746 C C . PRO A 1 91 ? 16.392 -12.442 6.639 1.00 50.09 91 PRO A C 1
ATOM 748 O O . PR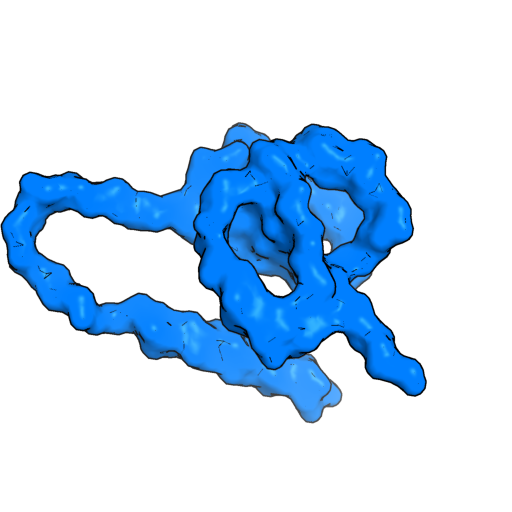O A 1 91 ? 16.369 -11.309 7.105 1.00 50.09 91 PRO A O 1
ATOM 751 N N . LEU A 1 92 ? 15.392 -12.836 5.837 1.00 50.75 92 LEU A N 1
ATOM 752 C CA . LEU A 1 92 ? 14.325 -11.886 5.451 1.00 50.75 92 LEU A CA 1
ATOM 753 C C . LEU A 1 92 ? 13.309 -11.596 6.578 1.00 50.75 92 LEU A C 1
ATOM 755 O O . LEU A 1 92 ? 12.772 -10.495 6.663 1.00 50.75 92 LEU A O 1
ATOM 759 N N . ALA A 1 93 ? 13.076 -12.561 7.474 1.00 52.72 93 ALA A N 1
ATOM 760 C CA . ALA A 1 93 ? 12.150 -12.392 8.598 1.00 52.72 93 ALA A CA 1
ATOM 761 C C . ALA A 1 93 ? 12.633 -11.323 9.599 1.00 52.72 93 ALA A C 1
ATOM 763 O O . ALA A 1 93 ? 11.840 -10.499 10.043 1.00 52.72 93 ALA A O 1
ATOM 764 N N . GLU A 1 94 ? 13.941 -11.266 9.868 1.00 53.88 94 GLU A N 1
ATOM 765 C CA . GLU A 1 94 ? 14.514 -10.308 10.822 1.00 53.88 94 GLU A CA 1
ATOM 766 C C . GLU A 1 94 ? 14.446 -8.855 10.341 1.00 53.88 94 GLU A C 1
ATOM 768 O O . GLU A 1 94 ? 14.339 -7.945 11.160 1.00 53.88 94 GLU A O 1
ATOM 773 N N . SER A 1 95 ? 14.501 -8.612 9.028 1.00 58.16 95 SER A N 1
ATOM 774 C CA . SER A 1 95 ? 14.395 -7.252 8.486 1.00 58.16 95 SER A CA 1
ATOM 775 C C . SER A 1 95 ? 12.977 -6.690 8.600 1.00 58.16 95 SER A C 1
ATOM 777 O O . SER A 1 95 ? 12.814 -5.487 8.795 1.00 58.16 95 SER A O 1
ATOM 779 N N . MET A 1 96 ? 11.947 -7.541 8.529 1.00 62.94 96 MET A N 1
ATOM 780 C CA . MET A 1 96 ? 10.557 -7.107 8.703 1.00 62.94 96 MET A CA 1
ATOM 781 C C . MET A 1 96 ? 10.221 -6.801 10.165 1.00 62.94 96 MET A C 1
ATOM 783 O O . MET A 1 96 ? 9.530 -5.819 10.425 1.00 62.94 96 MET A O 1
ATOM 787 N N . ASP A 1 97 ? 10.735 -7.594 11.109 1.00 67.44 97 ASP A N 1
ATOM 788 C CA . ASP A 1 97 ? 10.509 -7.362 12.542 1.00 67.44 97 ASP A CA 1
ATOM 789 C C . ASP A 1 97 ? 11.137 -6.032 12.989 1.00 67.44 97 ASP A C 1
ATOM 791 O O . ASP A 1 97 ? 10.484 -5.230 13.655 1.00 67.44 97 ASP A O 1
ATOM 795 N N . ARG A 1 98 ? 12.344 -5.713 12.496 1.00 66.44 98 ARG A N 1
ATOM 796 C CA . ARG A 1 98 ? 13.003 -4.419 12.751 1.00 66.44 98 ARG A CA 1
ATOM 797 C C . ARG A 1 98 ? 12.230 -3.224 12.187 1.00 66.44 98 ARG A C 1
ATOM 799 O O . ARG A 1 98 ? 12.201 -2.173 12.820 1.00 66.44 98 ARG A O 1
ATOM 806 N N . LEU A 1 99 ? 11.612 -3.367 11.012 1.00 66.81 99 LEU A N 1
ATOM 807 C CA . LEU A 1 99 ? 10.801 -2.302 10.407 1.00 66.81 99 LEU A CA 1
ATOM 808 C C . LEU A 1 99 ? 9.500 -2.069 11.184 1.00 66.81 99 LEU A C 1
ATOM 810 O O . LEU A 1 99 ? 9.097 -0.925 11.373 1.00 66.81 99 LEU A O 1
ATOM 814 N N . ILE A 1 100 ? 8.865 -3.135 11.672 1.00 70.12 100 ILE A N 1
ATOM 815 C CA . ILE A 1 100 ? 7.635 -3.041 12.469 1.00 70.12 100 ILE A CA 1
ATOM 816 C C . ILE A 1 100 ? 7.916 -2.431 13.849 1.00 70.12 100 ILE A C 1
ATOM 818 O O . ILE A 1 100 ? 7.144 -1.587 14.307 1.00 70.12 100 ILE A O 1
ATOM 822 N N . ASP A 1 101 ? 9.025 -2.800 14.491 1.00 73.56 101 ASP A N 1
ATOM 823 C CA . ASP A 1 101 ? 9.426 -2.221 15.778 1.00 73.56 101 ASP A CA 1
ATOM 824 C C . ASP A 1 101 ? 9.817 -0.741 15.652 1.00 73.56 101 ASP A C 1
ATOM 826 O O . ASP A 1 101 ? 9.510 0.059 16.537 1.00 73.56 101 ASP A O 1
ATOM 830 N N . ALA A 1 102 ? 10.426 -0.344 14.530 1.00 70.75 102 ALA A N 1
ATOM 831 C CA . ALA A 1 102 ? 10.731 1.058 14.254 1.00 70.75 102 ALA A CA 1
ATOM 832 C C . ALA A 1 102 ? 9.464 1.917 14.099 1.00 70.75 102 ALA A C 1
ATOM 834 O O . ALA A 1 102 ? 9.442 3.045 14.580 1.00 70.75 102 ALA A O 1
ATOM 835 N N . ILE A 1 103 ? 8.403 1.381 13.484 1.00 66.94 103 ILE A N 1
ATOM 836 C CA . ILE A 1 103 ? 7.120 2.089 13.335 1.00 66.94 103 ILE A CA 1
ATOM 837 C C . ILE A 1 103 ? 6.458 2.303 14.701 1.00 66.94 103 ILE A C 1
ATOM 839 O O . ILE A 1 103 ? 5.998 3.403 14.984 1.00 66.94 103 ILE A O 1
ATOM 843 N N . ARG A 1 104 ? 6.482 1.295 15.583 1.00 63.00 104 ARG A N 1
ATOM 844 C CA . ARG A 1 104 ? 5.934 1.420 16.945 1.00 63.00 104 ARG A CA 1
ATOM 845 C C . ARG A 1 104 ? 6.622 2.498 17.771 1.00 63.00 104 ARG A C 1
ATOM 847 O O . ARG A 1 104 ? 5.957 3.240 18.476 1.00 63.00 104 ARG A O 1
ATOM 854 N N . LYS A 1 105 ? 7.945 2.617 17.653 1.00 67.19 105 LYS A N 1
ATOM 855 C CA . LYS A 1 105 ? 8.708 3.623 18.399 1.00 67.19 105 LYS A CA 1
ATOM 856 C C . LYS A 1 105 ? 8.376 5.064 17.985 1.00 67.19 105 LYS A C 1
ATOM 858 O O . LYS A 1 105 ? 8.596 5.969 18.772 1.00 67.19 105 LYS A O 1
ATOM 863 N N . ILE A 1 106 ? 7.863 5.261 16.771 1.00 66.75 106 ILE A N 1
ATOM 864 C CA . ILE A 1 106 ? 7.436 6.570 16.255 1.00 66.75 106 ILE A CA 1
ATOM 865 C C . ILE A 1 106 ? 5.994 6.898 16.689 1.00 66.75 106 ILE A C 1
ATOM 867 O O . ILE A 1 106 ? 5.638 8.066 16.745 1.00 66.75 106 ILE A O 1
ATOM 871 N N . GLU A 1 107 ? 5.167 5.893 16.998 1.00 55.03 107 GLU A N 1
ATOM 872 C CA . GLU A 1 107 ? 3.783 6.086 17.472 1.00 55.03 107 GLU A CA 1
ATOM 873 C C . GLU A 1 107 ? 3.679 6.329 18.994 1.00 55.03 107 GLU A C 1
ATOM 875 O O . GLU A 1 107 ? 2.647 6.817 19.450 1.00 55.03 107 GLU A O 1
ATOM 880 N N . ASP A 1 108 ? 4.722 5.992 19.767 1.00 53.00 108 ASP A N 1
ATOM 881 C CA . ASP A 1 108 ? 4.775 6.137 21.235 1.00 53.00 108 ASP A CA 1
ATOM 882 C C . ASP A 1 108 ? 5.479 7.440 21.721 1.00 53.00 108 ASP A C 1
ATOM 884 O O . ASP A 1 108 ? 5.588 7.649 22.933 1.00 53.00 108 ASP A O 1
ATOM 888 N N . GLU A 1 109 ? 5.955 8.309 20.812 1.00 47.28 109 GLU A N 1
ATOM 889 C CA . GLU A 1 109 ? 6.454 9.683 21.085 1.00 47.28 109 GLU A CA 1
ATOM 890 C C . GLU A 1 109 ? 5.397 10.750 20.752 1.00 47.28 109 GLU A C 1
ATOM 892 O O . GLU A 1 109 ? 5.275 11.715 21.545 1.00 47.28 109 GLU A O 1
#

pLDDT: mean 70.97, std 14.37, range [35.34, 89.75]